Protein AF-A0A380FMU6-F1 (afdb_monomer_lite)

pLDDT: mean 88.38, std 8.65, range [49.53, 96.12]

Foldseek 3Di:
DVVVVVVVVVVVVVVDDPCLVVCLVVPDVQVNVLVVQLVVCCVVVVDNVVSVVVSVVSNVVSVVVVVD

Organism: Staphylococcus gallinarum (NCBI:txid1293)

Sequence (68 aa):
MPILAAIMVMVSVGTFDWKSFKFIKRAPRTDAFVMILTVAIVLLTNNLALGVIVGVIVSALCFATKNI

InterPro domains:
  IPR052706 Membrane-associated Transporter-like [PTHR43310] (3-65)

Secondary structure (DSSP, 8-state):
-HHHHHHHHHHHHHHS-TTHHHHHHHS-HHHHHHHHHHHHHHHHHS-HHHHHHHHHHHHHHHHHHHT-

Structure (mmCIF, N/CA/C/O backbone):
data_AF-A0A380FMU6-F1
#
_entry.id   AF-A0A380FMU6-F1
#
loop_
_atom_site.group_PDB
_atom_site.id
_atom_site.type_symbol
_atom_site.label_atom_id
_atom_site.label_alt_id
_atom_site.label_comp_id
_atom_site.label_asym_id
_atom_site.label_entity_id
_atom_site.label_seq_id
_atom_site.pdbx_PDB_ins_code
_atom_site.Cartn_x
_atom_site.Cartn_y
_atom_site.Cartn_z
_atom_site.occupancy
_atom_site.B_iso_or_equiv
_atom_site.auth_seq_id
_atom_site.auth_comp_id
_atom_site.auth_asym_id
_atom_site.auth_atom_id
_atom_site.pdbx_PDB_model_num
ATOM 1 N N . MET A 1 1 ? 11.085 -9.223 -25.207 1.00 70.94 1 MET A N 1
ATOM 2 C CA . MET A 1 1 ? 11.746 -9.507 -23.911 1.00 70.94 1 MET A CA 1
ATOM 3 C C . MET A 1 1 ? 10.729 -10.014 -22.870 1.00 70.94 1 MET A C 1
ATOM 5 O O . MET A 1 1 ? 10.441 -9.306 -21.914 1.00 70.94 1 MET A O 1
ATOM 9 N N . PRO A 1 2 ? 10.152 -11.219 -23.034 1.00 87.00 2 PRO A N 1
ATOM 10 C CA . PRO A 1 2 ? 9.087 -11.712 -22.146 1.00 87.00 2 PRO A CA 1
ATOM 11 C C . PRO A 1 2 ? 9.584 -12.212 -20.776 1.00 87.00 2 PRO A C 1
ATOM 13 O O . PRO A 1 2 ? 8.867 -12.088 -19.790 1.00 87.00 2 PRO A O 1
ATOM 16 N N . ILE A 1 3 ? 10.826 -12.710 -20.689 1.00 94.62 3 ILE A N 1
ATOM 17 C CA . ILE A 1 3 ? 11.406 -13.241 -19.440 1.00 94.62 3 ILE A CA 1
ATOM 18 C C . ILE A 1 3 ? 11.479 -12.161 -18.348 1.00 94.62 3 ILE A C 1
ATOM 20 O O . ILE A 1 3 ? 11.065 -12.395 -17.218 1.00 94.62 3 ILE A O 1
ATOM 24 N N . LEU A 1 4 ? 11.968 -10.962 -18.680 1.00 94.50 4 LEU A N 1
ATOM 25 C CA . LEU A 1 4 ? 12.131 -9.876 -17.706 1.00 94.50 4 LEU A CA 1
ATOM 26 C C . LEU A 1 4 ? 10.781 -9.375 -17.184 1.00 94.50 4 LEU A C 1
ATOM 28 O O . LEU A 1 4 ? 10.635 -9.144 -15.989 1.00 94.50 4 LEU A O 1
ATOM 32 N N . ALA A 1 5 ? 9.779 -9.271 -18.061 1.00 93.06 5 ALA A N 1
ATOM 33 C CA . ALA A 1 5 ? 8.421 -8.918 -17.660 1.00 93.06 5 ALA A CA 1
ATOM 34 C C . ALA A 1 5 ? 7.830 -9.962 -16.695 1.00 93.06 5 ALA A C 1
ATOM 36 O O . ALA A 1 5 ? 7.247 -9.591 -15.680 1.00 93.06 5 ALA A O 1
ATOM 37 N N . ALA A 1 6 ? 8.041 -11.258 -16.960 1.00 94.00 6 ALA A N 1
ATOM 38 C CA . ALA A 1 6 ? 7.589 -12.330 -16.072 1.00 94.00 6 ALA A CA 1
ATOM 39 C C . ALA A 1 6 ? 8.235 -12.244 -14.676 1.00 94.00 6 ALA A C 1
ATOM 41 O O . ALA A 1 6 ? 7.547 -12.396 -13.667 1.00 94.00 6 ALA A O 1
ATOM 42 N N . ILE A 1 7 ? 9.532 -11.924 -14.607 1.00 94.81 7 ILE A N 1
ATOM 43 C CA . ILE A 1 7 ? 10.243 -11.723 -13.336 1.00 94.81 7 ILE A CA 1
ATOM 44 C C . ILE A 1 7 ? 9.678 -10.510 -12.584 1.00 94.81 7 ILE A C 1
ATOM 46 O O . ILE A 1 7 ? 9.405 -10.613 -11.392 1.00 94.81 7 ILE A O 1
ATOM 50 N N . MET A 1 8 ? 9.431 -9.383 -13.264 1.00 95.12 8 MET A N 1
ATOM 51 C CA . MET A 1 8 ? 8.858 -8.182 -12.631 1.00 95.12 8 MET A CA 1
ATOM 52 C C . MET A 1 8 ? 7.473 -8.446 -12.024 1.00 95.12 8 MET A C 1
ATOM 54 O O . MET A 1 8 ? 7.167 -7.958 -10.933 1.00 95.12 8 MET A O 1
ATOM 58 N N . VAL A 1 9 ? 6.646 -9.257 -12.691 1.00 93.75 9 VAL A N 1
ATOM 59 C CA . VAL A 1 9 ? 5.339 -9.673 -12.162 1.00 93.75 9 VAL A CA 1
ATOM 60 C C . VAL A 1 9 ? 5.509 -10.596 -10.950 1.00 93.75 9 VAL A C 1
ATOM 62 O O . VAL A 1 9 ? 4.864 -10.364 -9.928 1.00 93.75 9 VAL A O 1
ATOM 65 N N . MET A 1 10 ? 6.413 -11.583 -11.011 1.00 93.88 10 MET A N 1
ATOM 66 C CA . MET A 1 10 ? 6.725 -12.458 -9.870 1.00 93.88 10 MET A CA 1
ATOM 67 C C . MET A 1 10 ? 7.192 -11.655 -8.643 1.00 93.88 10 MET A C 1
ATOM 69 O O . MET A 1 10 ? 6.717 -11.894 -7.532 1.00 93.88 10 MET A O 1
ATOM 73 N N . VAL A 1 11 ? 8.083 -10.677 -8.838 1.00 94.38 11 VAL A N 1
ATOM 74 C CA . VAL A 1 11 ? 8.602 -9.818 -7.760 1.00 94.38 11 VAL A CA 1
ATOM 75 C C . VAL A 1 11 ? 7.499 -8.932 -7.185 1.00 94.38 11 VAL A C 1
ATOM 77 O O . VAL A 1 11 ? 7.398 -8.800 -5.966 1.00 94.38 11 VAL A O 1
ATOM 80 N N . SER A 1 12 ? 6.633 -8.369 -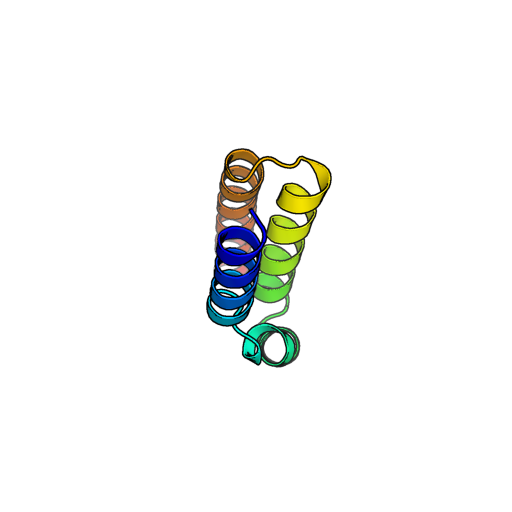8.031 1.00 93.56 12 SER A N 1
ATOM 81 C CA . SER A 1 12 ? 5.507 -7.542 -7.579 1.00 93.56 12 SER A CA 1
ATOM 82 C C . SER A 1 12 ? 4.540 -8.348 -6.707 1.00 93.56 12 SER A C 1
ATOM 84 O O . SER A 1 12 ? 4.155 -7.890 -5.634 1.00 93.56 12 SER A O 1
ATOM 86 N N . VAL A 1 13 ? 4.222 -9.586 -7.101 1.00 91.88 13 VAL A N 1
ATOM 87 C CA . VAL A 1 13 ? 3.389 -10.511 -6.309 1.00 91.88 13 VAL A CA 1
ATOM 88 C C . VAL A 1 13 ? 4.023 -10.847 -4.955 1.00 91.88 13 VAL A C 1
ATOM 90 O O . VAL A 1 13 ? 3.294 -11.005 -3.978 1.00 91.88 13 VAL A O 1
ATOM 93 N N . GLY A 1 14 ? 5.355 -10.938 -4.877 1.00 90.62 14 GLY A N 1
ATOM 94 C CA . GLY A 1 14 ? 6.078 -11.135 -3.615 1.00 90.62 14 GLY A CA 1
ATOM 95 C C . GLY A 1 14 ? 6.216 -9.871 -2.756 1.00 90.62 14 GLY A C 1
ATOM 96 O O . GLY A 1 14 ? 6.293 -9.970 -1.536 1.00 90.62 14 GLY A O 1
ATOM 97 N N . THR A 1 15 ? 6.231 -8.690 -3.377 1.00 91.94 15 THR A N 1
ATOM 98 C CA . THR A 1 15 ? 6.333 -7.394 -2.680 1.00 91.94 15 THR A CA 1
ATOM 99 C C . THR A 1 15 ? 4.997 -6.988 -2.058 1.00 91.94 15 THR A C 1
ATOM 101 O O . THR A 1 15 ? 4.964 -6.379 -0.990 1.00 91.94 15 THR A O 1
ATOM 104 N N . PHE A 1 16 ? 3.881 -7.338 -2.704 1.00 90.38 16 PHE A N 1
ATOM 105 C CA . PHE A 1 16 ? 2.554 -7.144 -2.134 1.00 90.38 16 PHE A CA 1
ATOM 106 C C . PHE A 1 16 ? 2.321 -8.107 -0.965 1.00 90.38 16 PHE A C 1
ATOM 108 O O . PHE A 1 16 ? 2.220 -9.320 -1.142 1.00 90.38 16 PHE A O 1
ATOM 115 N N . ASP A 1 17 ? 2.161 -7.563 0.243 1.00 88.62 17 ASP A N 1
ATOM 116 C CA . ASP A 1 17 ? 1.705 -8.360 1.378 1.00 88.62 17 ASP A CA 1
ATOM 117 C C . ASP A 1 17 ? 0.208 -8.669 1.234 1.00 88.62 17 ASP A C 1
ATOM 119 O O . ASP A 1 17 ? -0.665 -7.847 1.524 1.00 88.62 17 ASP A O 1
ATOM 123 N N . TRP A 1 18 ? -0.104 -9.896 0.821 1.00 86.94 18 TRP A N 1
ATOM 124 C CA . TRP A 1 18 ? -1.472 -10.402 0.686 1.00 86.94 18 TRP A CA 1
ATOM 125 C C . TRP A 1 18 ? -2.260 -10.388 2.003 1.00 86.94 18 TRP A C 1
ATOM 127 O O . TRP A 1 18 ? -3.495 -10.349 1.989 1.00 86.94 18 TRP A O 1
ATOM 137 N N . LYS A 1 19 ? -1.583 -10.360 3.160 1.00 84.94 19 LYS A N 1
ATOM 138 C CA . LYS A 1 19 ? -2.246 -10.188 4.459 1.00 84.94 19 LYS A CA 1
ATOM 139 C C . LYS A 1 19 ? -2.744 -8.760 4.669 1.00 84.94 19 LYS A C 1
ATOM 141 O O . LYS A 1 19 ? -3.624 -8.583 5.514 1.00 84.94 19 LYS A O 1
ATOM 146 N N . SER A 1 20 ? -2.284 -7.779 3.887 1.00 81.44 20 SER A N 1
ATOM 147 C CA . SER A 1 20 ? -2.730 -6.382 3.966 1.00 81.44 20 SER A CA 1
ATOM 148 C C . SER A 1 20 ? -4.252 -6.246 3.794 1.00 81.44 20 SER A C 1
ATOM 150 O O . SER A 1 20 ? -4.910 -5.538 4.554 1.00 81.44 20 SER A O 1
ATOM 152 N N . PHE A 1 21 ? -4.873 -7.059 2.929 1.00 83.75 21 PHE A N 1
ATOM 153 C CA . PHE A 1 21 ? -6.338 -7.108 2.795 1.00 83.75 21 PHE A CA 1
ATOM 154 C C . PHE A 1 21 ? -7.063 -7.534 4.081 1.00 83.75 21 PHE A C 1
ATOM 156 O O . PHE A 1 21 ? -8.149 -7.040 4.392 1.00 83.75 21 PHE A O 1
ATOM 163 N N . LYS A 1 22 ? -6.473 -8.453 4.852 1.00 81.25 22 LYS A N 1
ATOM 164 C CA . LYS A 1 22 ? -7.011 -8.879 6.153 1.00 81.25 22 LYS A CA 1
ATOM 165 C C . LYS A 1 22 ? -6.661 -7.873 7.251 1.00 81.25 22 LYS A C 1
ATOM 167 O O . LYS A 1 22 ? -7.448 -7.697 8.183 1.00 81.25 22 LYS A O 1
ATOM 172 N N . PHE A 1 23 ? -5.516 -7.206 7.120 1.00 81.50 23 PHE A N 1
ATOM 173 C CA . PHE A 1 23 ? -5.072 -6.132 8.000 1.00 81.50 23 PHE A CA 1
ATOM 174 C C . PHE A 1 23 ? -6.018 -4.932 7.930 1.00 81.50 23 PHE A C 1
ATOM 176 O O . PHE A 1 23 ? -6.418 -4.454 8.981 1.00 81.50 23 PHE A O 1
ATOM 183 N N . ILE A 1 24 ? -6.519 -4.547 6.751 1.00 79.88 24 ILE A N 1
ATOM 184 C CA . ILE A 1 24 ? -7.511 -3.460 6.590 1.00 79.88 24 ILE A CA 1
ATOM 185 C C . ILE A 1 24 ? -8.750 -3.641 7.488 1.00 79.88 24 ILE A C 1
ATOM 187 O O . ILE A 1 24 ? -9.297 -2.663 7.987 1.00 79.88 24 ILE A O 1
ATOM 191 N N . LYS A 1 25 ? -9.192 -4.883 7.738 1.00 77.75 25 LYS A N 1
ATOM 192 C CA . LYS A 1 25 ? -10.356 -5.163 8.603 1.00 77.75 25 LYS A CA 1
ATOM 193 C C . LYS A 1 25 ? -10.039 -5.199 10.101 1.00 77.75 25 LYS A C 1
ATOM 195 O O . LYS A 1 25 ? -10.961 -5.095 10.904 1.00 77.75 25 LYS A O 1
ATOM 200 N N . ARG A 1 26 ? -8.778 -5.419 10.484 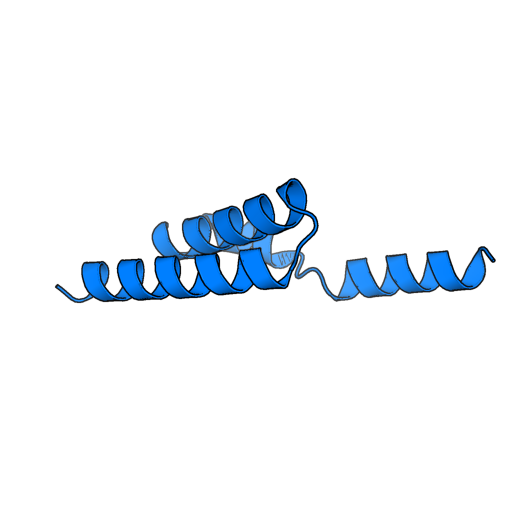1.00 77.00 26 ARG A N 1
ATOM 201 C CA . ARG A 1 26 ? -8.343 -5.521 11.893 1.00 77.00 26 ARG A CA 1
ATOM 202 C C . ARG A 1 26 ? -7.606 -4.282 12.391 1.00 77.00 26 ARG A C 1
ATOM 204 O O . ARG A 1 26 ? -7.555 -4.068 13.597 1.00 77.00 26 ARG A O 1
ATOM 211 N N . ALA A 1 27 ? -7.022 -3.509 11.487 1.00 77.50 27 ALA A N 1
ATOM 212 C CA . ALA A 1 27 ? -6.277 -2.307 11.796 1.00 77.50 27 ALA A CA 1
ATOM 213 C C . ALA A 1 27 ? -7.210 -1.204 12.318 1.00 77.50 27 ALA A C 1
ATOM 215 O O . ALA A 1 27 ? -8.388 -1.151 11.942 1.00 77.50 27 ALA A O 1
ATOM 216 N N . PRO A 1 28 ? -6.700 -0.295 13.165 1.00 81.38 28 PRO A N 1
ATOM 217 C CA . PRO A 1 28 ? -7.410 0.936 13.476 1.00 81.38 28 PRO A CA 1
ATOM 218 C C . PRO A 1 28 ? -7.750 1.672 12.172 1.00 81.38 28 PRO A C 1
ATOM 220 O O . PRO A 1 28 ? -6.945 1.732 11.242 1.00 81.38 28 PRO A O 1
ATOM 223 N N . ARG A 1 29 ? -8.969 2.224 12.103 1.00 80.56 29 ARG A N 1
ATOM 224 C CA . ARG A 1 29 ? -9.526 2.830 10.877 1.00 80.56 29 ARG A CA 1
ATOM 225 C C . ARG A 1 29 ? -8.605 3.884 10.260 1.00 80.56 29 ARG A C 1
ATOM 227 O O . ARG A 1 29 ? -8.572 4.019 9.044 1.00 80.56 29 ARG A O 1
ATOM 234 N N . THR A 1 30 ? -7.855 4.590 11.098 1.00 83.75 30 THR A N 1
ATOM 235 C CA . THR A 1 30 ? -6.923 5.641 10.697 1.00 83.75 30 THR A CA 1
ATOM 236 C C . THR A 1 30 ? -5.742 5.100 9.885 1.00 83.75 30 THR A C 1
ATOM 238 O O . THR A 1 30 ? -5.464 5.618 8.809 1.00 83.75 30 THR A O 1
ATOM 241 N N . ASP A 1 31 ? -5.111 4.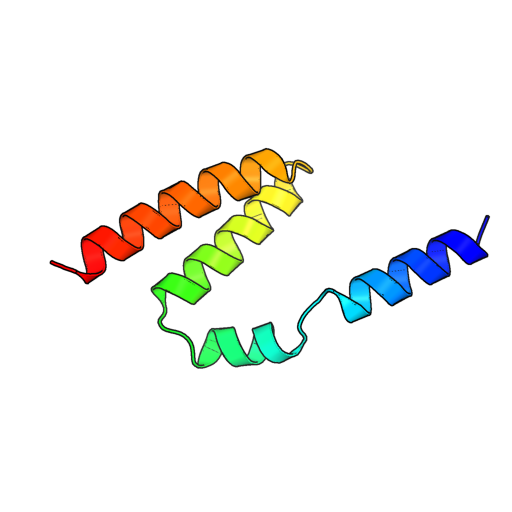007 10.320 1.00 85.38 31 ASP A N 1
ATOM 242 C CA . ASP A 1 31 ? -3.958 3.424 9.616 1.00 85.38 31 ASP A CA 1
ATOM 243 C C . ASP A 1 31 ? -4.384 2.775 8.294 1.00 85.38 31 ASP A C 1
ATOM 245 O O . ASP A 1 31 ? -3.711 2.911 7.270 1.00 85.38 31 ASP A O 1
ATOM 249 N N . ALA A 1 32 ? -5.551 2.118 8.285 1.00 88.94 32 ALA A N 1
ATOM 250 C CA . ALA A 1 32 ? -6.136 1.573 7.062 1.00 88.94 32 ALA A CA 1
ATOM 251 C C . ALA A 1 32 ? -6.473 2.678 6.045 1.00 88.94 32 ALA A C 1
ATOM 253 O O . ALA A 1 32 ? -6.265 2.497 4.845 1.00 88.94 32 ALA A O 1
ATOM 254 N N . PHE A 1 33 ? -6.955 3.832 6.516 1.00 89.62 33 PHE A N 1
ATOM 255 C CA . PHE A 1 33 ? -7.242 4.983 5.665 1.00 89.62 33 PHE A CA 1
ATOM 256 C C . PHE A 1 33 ? -5.971 5.563 5.031 1.00 89.62 33 PHE A C 1
ATOM 258 O O . PHE A 1 33 ? -5.936 5.754 3.817 1.00 89.62 33 PHE A O 1
ATOM 265 N N . VAL A 1 34 ? -4.910 5.781 5.818 1.00 91.25 34 VAL A N 1
ATOM 266 C CA . VAL A 1 34 ? -3.619 6.300 5.319 1.00 91.25 34 VAL A CA 1
ATOM 267 C C . VAL A 1 34 ? -3.018 5.364 4.265 1.00 91.25 34 VAL A C 1
ATOM 269 O O . VAL A 1 34 ? -2.559 5.814 3.213 1.00 91.25 34 VAL A O 1
ATOM 272 N N . MET A 1 35 ? -3.070 4.053 4.501 1.00 91.69 35 MET A N 1
ATOM 273 C CA . MET A 1 35 ? -2.602 3.052 3.542 1.00 91.69 35 MET A CA 1
ATOM 274 C C . MET A 1 35 ? -3.348 3.144 2.202 1.00 91.69 35 MET A C 1
ATOM 276 O O . MET A 1 35 ? -2.720 3.199 1.148 1.00 91.69 35 MET A O 1
ATOM 280 N N . ILE A 1 36 ? -4.683 3.198 2.221 1.00 92.31 36 ILE A N 1
ATOM 281 C CA . ILE A 1 36 ? -5.480 3.281 0.987 1.00 92.31 36 ILE A CA 1
ATOM 282 C C . ILE A 1 36 ? -5.223 4.612 0.270 1.00 92.31 36 ILE A C 1
ATOM 284 O O . ILE A 1 36 ? -5.076 4.634 -0.952 1.00 92.31 36 ILE A O 1
ATOM 288 N N . LEU A 1 37 ? -5.126 5.709 1.025 1.00 93.44 37 LEU A N 1
ATOM 289 C CA . LEU A 1 37 ? -4.889 7.042 0.481 1.00 93.44 37 LEU A CA 1
ATOM 290 C C . LEU A 1 37 ? -3.550 7.125 -0.263 1.00 93.44 37 LEU A C 1
ATOM 292 O O . LEU A 1 37 ? -3.504 7.620 -1.388 1.00 93.44 37 LEU A O 1
ATOM 296 N N . THR A 1 38 ? -2.471 6.613 0.333 1.00 93.88 38 THR A N 1
ATOM 297 C CA . THR A 1 38 ? -1.143 6.615 -0.305 1.00 93.88 38 THR A CA 1
ATOM 298 C C . THR A 1 38 ? -1.135 5.825 -1.605 1.00 93.88 38 THR A C 1
ATOM 300 O O . THR A 1 38 ? -0.679 6.338 -2.626 1.00 93.88 38 THR A O 1
ATOM 303 N N . VAL A 1 39 ? -1.706 4.619 -1.601 1.00 93.31 39 VAL A N 1
ATOM 304 C CA . VAL A 1 39 ? -1.806 3.780 -2.803 1.00 93.31 39 VAL A CA 1
ATOM 305 C C . VAL A 1 39 ? -2.635 4.472 -3.888 1.00 93.31 39 VAL A C 1
ATOM 307 O O . VAL A 1 39 ? -2.214 4.504 -5.043 1.00 93.31 39 VAL A O 1
ATOM 310 N N . ALA A 1 40 ? -3.769 5.082 -3.533 1.00 95.06 40 ALA A N 1
ATOM 311 C CA . AL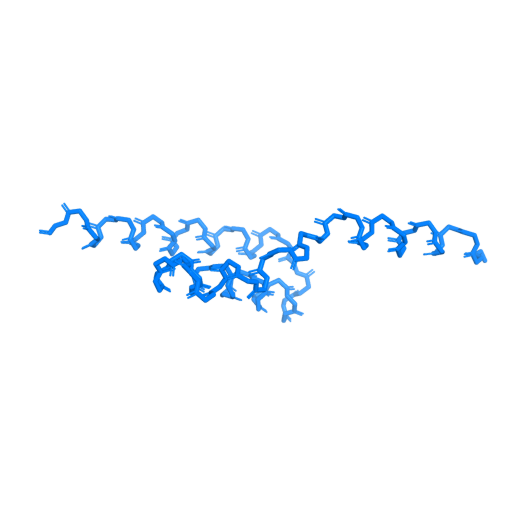A A 1 40 ? -4.618 5.793 -4.488 1.00 95.06 40 ALA A CA 1
ATOM 312 C C . ALA A 1 40 ? -3.881 6.958 -5.169 1.00 95.06 40 ALA A C 1
ATOM 314 O O . ALA A 1 40 ? -3.947 7.096 -6.389 1.00 95.06 40 ALA A O 1
ATOM 315 N N . ILE A 1 41 ? -3.132 7.760 -4.406 1.00 94.81 41 ILE A N 1
ATOM 316 C CA . ILE A 1 41 ? -2.357 8.885 -4.953 1.00 94.81 41 ILE A CA 1
ATOM 317 C C . ILE A 1 41 ? -1.267 8.382 -5.904 1.00 94.81 41 ILE A C 1
ATOM 319 O O . ILE A 1 41 ? -1.129 8.908 -7.008 1.00 94.81 41 ILE A O 1
ATOM 323 N N . VAL A 1 42 ? -0.523 7.340 -5.516 1.00 96.06 42 VAL A N 1
ATOM 324 C CA . VAL A 1 42 ? 0.525 6.765 -6.373 1.00 96.06 42 VAL A CA 1
ATOM 325 C C . VAL A 1 42 ? -0.052 6.284 -7.706 1.00 96.06 42 VAL A C 1
ATOM 327 O O . VAL A 1 42 ? 0.527 6.575 -8.751 1.00 96.06 42 VAL A O 1
ATOM 330 N N . LEU A 1 43 ? -1.193 5.588 -7.680 1.00 94.81 43 LEU A N 1
ATOM 331 C CA . LEU A 1 43 ? -1.834 5.050 -8.884 1.00 94.81 43 LEU A CA 1
ATOM 332 C C . LEU A 1 43 ? -2.385 6.146 -9.805 1.00 94.81 43 LEU A C 1
ATOM 334 O O . LEU A 1 43 ? -2.277 6.029 -11.022 1.00 94.81 43 LEU A O 1
ATOM 338 N N . LEU A 1 44 ? -2.959 7.213 -9.243 1.00 96.12 44 LEU A N 1
ATOM 339 C CA . LEU A 1 44 ? -3.516 8.317 -10.032 1.00 96.12 44 LEU A CA 1
ATOM 340 C C . LEU A 1 44 ? -2.423 9.204 -10.633 1.00 96.12 44 LEU A C 1
ATOM 342 O O 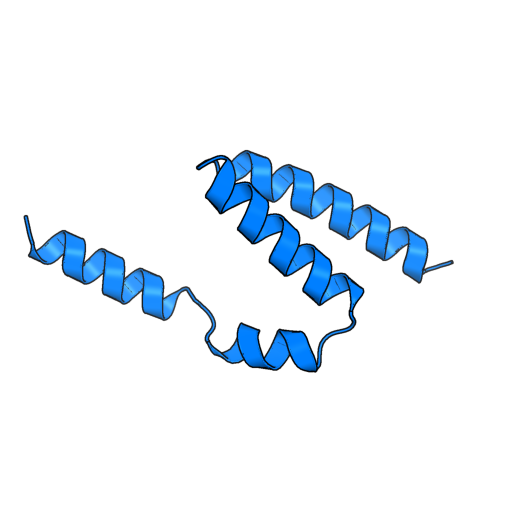. LEU A 1 44 ? -2.550 9.668 -11.764 1.00 96.12 44 LEU A O 1
ATOM 346 N N . THR A 1 45 ? -1.352 9.460 -9.881 1.00 94.69 45 THR A N 1
ATOM 347 C CA . THR A 1 45 ? -0.292 10.392 -10.292 1.00 94.69 45 THR A CA 1
ATOM 348 C C . THR A 1 45 ? 0.871 9.697 -11.007 1.00 94.69 45 THR A C 1
ATOM 350 O O . THR A 1 45 ? 1.722 10.375 -11.576 1.00 94.69 45 THR A O 1
ATOM 353 N N . ASN A 1 46 ? 0.937 8.359 -10.990 1.00 94.62 46 ASN A N 1
ATOM 354 C CA . ASN A 1 46 ? 2.083 7.569 -11.470 1.00 94.62 46 ASN A CA 1
ATOM 355 C C . ASN A 1 46 ? 3.428 8.031 -10.874 1.00 94.62 46 ASN A C 1
ATOM 357 O O . ASN A 1 46 ? 4.488 7.862 -11.475 1.00 94.62 46 ASN A O 1
ATOM 361 N N . ASN A 1 47 ? 3.389 8.638 -9.685 1.00 94.94 47 ASN A N 1
ATOM 362 C CA . ASN A 1 47 ? 4.548 9.213 -9.021 1.00 94.94 47 ASN A CA 1
ATOM 363 C C . ASN A 1 47 ? 4.611 8.714 -7.579 1.00 94.94 47 ASN A C 1
ATOM 365 O O . ASN A 1 47 ? 3.843 9.140 -6.712 1.00 94.94 47 ASN A O 1
ATOM 369 N N . LEU A 1 48 ? 5.562 7.813 -7.334 1.00 93.38 48 LEU A N 1
ATOM 370 C CA . LEU A 1 48 ? 5.778 7.215 -6.021 1.00 93.38 48 LEU A CA 1
ATOM 371 C C . LEU A 1 48 ? 6.149 8.270 -4.967 1.00 93.38 48 LEU A C 1
ATOM 373 O O . LEU A 1 48 ? 5.677 8.201 -3.836 1.00 93.38 48 LEU A O 1
ATOM 377 N N . ALA A 1 49 ? 6.961 9.267 -5.334 1.00 95.50 49 ALA A N 1
ATOM 378 C CA . ALA A 1 49 ? 7.470 10.266 -4.397 1.00 95.50 49 ALA A CA 1
ATOM 379 C C . ALA A 1 49 ? 6.353 11.166 -3.853 1.00 95.50 49 ALA A C 1
ATOM 381 O O . ALA A 1 49 ? 6.288 11.407 -2.648 1.00 95.50 49 ALA A O 1
ATOM 382 N N . LEU A 1 50 ? 5.437 11.611 -4.719 1.00 93.44 50 LEU A N 1
ATOM 383 C CA . LEU A 1 50 ? 4.274 12.401 -4.299 1.00 93.44 50 LEU A CA 1
ATOM 384 C C . LEU A 1 50 ? 3.374 11.616 -3.340 1.00 93.44 50 LEU A C 1
ATOM 386 O O . LEU A 1 50 ? 2.965 12.151 -2.309 1.00 93.44 50 LEU A O 1
ATOM 390 N N . GLY A 1 51 ? 3.118 10.340 -3.637 1.00 93.31 51 GLY A N 1
ATOM 391 C CA . GLY A 1 51 ? 2.340 9.476 -2.750 1.00 93.31 51 GLY A CA 1
ATOM 392 C C . GLY A 1 51 ? 2.971 9.304 -1.367 1.00 93.31 51 GLY A C 1
ATOM 393 O O . GLY A 1 51 ? 2.262 9.364 -0.364 1.00 93.31 51 GLY A O 1
ATOM 394 N N . VAL A 1 52 ? 4.299 9.163 -1.295 1.00 95.31 52 VAL A N 1
ATOM 395 C CA . VAL A 1 52 ? 5.030 9.059 -0.020 1.00 95.31 52 VAL A CA 1
ATOM 396 C C . VAL A 1 52 ? 4.956 10.362 0.776 1.00 95.31 52 VAL A C 1
ATOM 398 O O . VAL A 1 52 ? 4.638 10.321 1.963 1.00 95.31 52 VAL A O 1
ATOM 401 N N . ILE A 1 53 ? 5.194 11.517 0.145 1.00 95.88 53 ILE A N 1
ATOM 402 C CA . ILE A 1 53 ? 5.167 12.821 0.832 1.00 95.88 53 ILE A CA 1
ATOM 403 C C . ILE A 1 53 ? 3.787 13.076 1.444 1.00 95.88 53 ILE A C 1
ATOM 405 O O . ILE A 1 53 ? 3.682 13.372 2.636 1.00 95.88 53 ILE A O 1
ATOM 409 N N . VAL A 1 54 ? 2.722 12.916 0.654 1.00 94.12 54 VAL A N 1
ATOM 410 C CA . VAL A 1 54 ? 1.353 13.117 1.147 1.00 94.12 54 VAL A CA 1
ATOM 411 C C . VAL A 1 54 ? 1.013 12.091 2.229 1.00 94.12 54 VAL A C 1
ATOM 413 O O . VAL A 1 54 ? 0.443 12.448 3.258 1.00 94.12 54 VAL A O 1
ATOM 416 N N . GLY A 1 55 ? 1.421 10.835 2.044 1.00 93.25 55 GLY A N 1
ATOM 417 C CA . GLY A 1 55 ? 1.236 9.770 3.026 1.00 93.25 55 GLY A CA 1
ATOM 418 C C . GLY A 1 55 ? 1.817 10.075 4.394 1.00 93.25 55 GLY A C 1
ATOM 419 O O . GLY A 1 55 ? 1.122 9.945 5.400 1.00 93.25 55 GLY A O 1
ATOM 420 N N . VAL A 1 56 ? 3.075 10.513 4.431 1.00 94.31 56 VAL A N 1
ATOM 421 C CA . VAL A 1 56 ? 3.774 10.848 5.677 1.00 94.31 56 VAL A CA 1
ATOM 422 C C . VAL A 1 56 ? 3.090 12.016 6.386 1.00 94.31 56 VAL A C 1
ATOM 424 O O . VAL A 1 56 ? 2.876 11.943 7.595 1.00 94.31 56 VAL A O 1
ATOM 427 N N . ILE A 1 57 ? 2.679 13.054 5.649 1.00 94.38 57 ILE A N 1
ATOM 428 C CA . ILE A 1 57 ? 1.977 14.214 6.223 1.00 94.38 57 ILE A CA 1
ATOM 429 C C . ILE A 1 57 ? 0.642 13.790 6.846 1.00 94.38 57 ILE A C 1
ATOM 431 O O . ILE A 1 57 ? 0.356 14.132 7.995 1.00 94.38 57 ILE A O 1
ATOM 435 N N . VAL A 1 58 ? -0.167 13.013 6.120 1.00 91.94 58 VAL A N 1
ATOM 436 C CA . VAL A 1 58 ? -1.478 12.558 6.614 1.00 91.94 58 VAL A CA 1
ATOM 437 C C . VAL A 1 58 ? -1.317 11.598 7.795 1.00 91.94 58 VAL A C 1
ATOM 439 O O . VAL A 1 58 ? -2.069 11.700 8.766 1.00 91.94 58 VAL A O 1
ATOM 442 N N . SER A 1 59 ? -0.313 10.716 7.762 1.00 89.38 59 SER A N 1
ATOM 443 C CA . SER A 1 59 ? 0.009 9.823 8.880 1.00 89.38 59 SER A CA 1
ATOM 444 C C . SER A 1 59 ? 0.426 10.598 10.130 1.00 89.38 59 SER A C 1
ATOM 446 O O . SER A 1 59 ? -0.028 10.272 11.227 1.00 89.38 59 SER A O 1
ATOM 448 N N . ALA A 1 60 ? 1.259 11.632 9.981 1.00 90.19 60 ALA A N 1
ATOM 449 C CA . ALA A 1 60 ? 1.706 12.470 11.090 1.00 90.19 60 ALA A CA 1
ATOM 450 C C . ALA A 1 60 ? 0.539 13.244 11.723 1.00 90.19 60 ALA A C 1
ATOM 452 O O . ALA A 1 60 ? 0.418 13.286 12.948 1.00 90.19 60 ALA A O 1
ATOM 453 N N . LEU A 1 61 ? -0.360 13.793 10.898 1.00 90.06 61 LEU A N 1
ATOM 454 C CA . LEU A 1 61 ? -1.555 14.493 11.371 1.00 90.06 61 LEU A CA 1
ATOM 455 C C . LEU A 1 61 ? -2.496 13.545 12.131 1.00 90.06 61 LEU A C 1
ATOM 457 O O . LEU A 1 61 ? -2.941 13.852 13.233 1.00 90.06 61 LEU A O 1
ATOM 461 N N . CYS A 1 62 ? -2.742 12.358 11.573 1.00 85.19 62 CYS A N 1
ATOM 462 C CA . CYS A 1 62 ? -3.568 11.326 12.194 1.00 85.19 62 CYS A CA 1
ATOM 463 C C . CYS A 1 62 ? -3.014 10.843 13.542 1.00 85.19 62 CYS A C 1
ATOM 465 O O . CYS A 1 62 ? -3.782 10.599 14.475 1.00 85.19 62 CYS A O 1
ATOM 467 N N . PHE A 1 63 ? -1.690 10.718 13.657 1.00 84.06 63 PHE A N 1
ATOM 468 C CA . PHE A 1 63 ? -1.028 10.378 14.913 1.00 84.06 63 PHE A CA 1
ATOM 469 C C . PHE A 1 63 ? -1.185 11.494 15.954 1.00 84.06 63 PHE A C 1
ATOM 471 O O . PHE A 1 63 ? -1.509 11.212 17.107 1.00 84.06 63 PHE A O 1
ATOM 478 N N . ALA A 1 64 ? -1.034 12.757 15.541 1.00 84.94 64 ALA A N 1
ATOM 479 C CA . ALA A 1 64 ? -1.213 13.912 16.418 1.00 84.94 64 ALA A CA 1
ATOM 480 C C . ALA A 1 64 ? -2.649 14.017 16.964 1.00 84.94 64 ALA A C 1
ATOM 482 O O . ALA A 1 64 ? -2.830 14.266 18.151 1.00 84.94 64 ALA A O 1
ATOM 483 N N . THR A 1 65 ? -3.671 13.771 16.137 1.00 80.44 65 THR A N 1
ATOM 484 C CA . THR A 1 65 ? 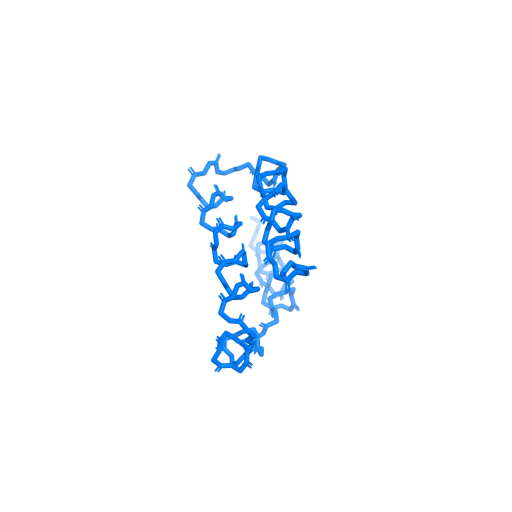-5.081 13.826 16.569 1.00 80.44 65 THR A CA 1
ATOM 485 C C . THR A 1 65 ? -5.490 12.648 17.460 1.00 80.44 65 THR A C 1
ATOM 487 O O . THR A 1 65 ? -6.412 12.784 18.252 1.00 80.44 65 THR A O 1
ATOM 490 N N . LYS A 1 66 ? -4.833 11.486 17.348 1.00 70.69 66 LYS A N 1
ATOM 491 C CA . LYS A 1 66 ? -5.121 10.308 18.188 1.00 70.69 66 LYS A CA 1
ATOM 492 C C . LYS A 1 66 ? -4.501 10.396 19.595 1.00 70.69 66 LYS A C 1
ATOM 494 O O . LYS A 1 66 ? -4.951 9.675 20.480 1.00 70.69 66 LYS A O 1
ATOM 499 N N . ASN A 1 67 ? -3.475 11.231 19.775 1.00 59.03 67 ASN A N 1
ATOM 500 C CA . ASN A 1 67 ? -2.741 11.436 21.034 1.00 59.03 67 ASN A CA 1
ATOM 501 C C . ASN A 1 67 ? -3.195 12.681 21.829 1.00 59.03 67 ASN A C 1
ATOM 503 O O . ASN A 1 67 ? -2.496 13.104 22.750 1.00 59.03 67 ASN A O 1
ATOM 507 N N . ILE A 1 68 ? -4.348 13.253 21.477 1.00 49.53 68 ILE A N 1
ATOM 508 C CA . ILE A 1 68 ? -5.080 14.298 22.210 1.00 49.53 68 ILE A CA 1
ATOM 509 C C . ILE A 1 68 ? -6.392 13.695 22.705 1.00 49.53 68 ILE A C 1
ATOM 511 O O . ILE A 1 68 ? -6.761 13.994 23.860 1.00 49.53 68 ILE A O 1
#

Radius of gyration: 15.09 Å; chains: 1; bounding box: 22×28×46 Å